Protein AF-A0AAV4VW15-F1 (afdb_monomer_lite)

Structure (mmCIF, N/CA/C/O backbone):
data_AF-A0AAV4VW15-F1
#
_entry.id   AF-A0AAV4VW15-F1
#
loop_
_atom_site.group_PDB
_atom_site.id
_atom_site.type_symbol
_atom_site.label_atom_id
_atom_site.label_alt_i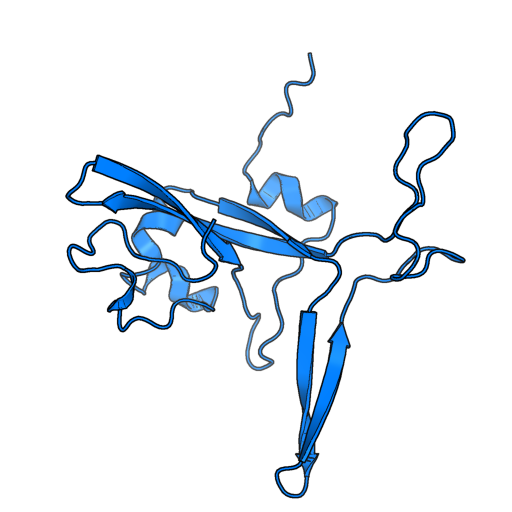d
_atom_site.label_comp_id
_atom_site.label_asym_id
_atom_site.label_entity_id
_atom_site.label_seq_id
_atom_site.pdbx_PDB_ins_code
_atom_site.Cartn_x
_atom_site.Cartn_y
_atom_site.Cartn_z
_atom_site.occupancy
_atom_site.B_iso_or_equiv
_atom_site.auth_seq_id
_atom_site.auth_comp_id
_atom_site.auth_asym_id
_atom_site.auth_atom_id
_atom_site.pdbx_PDB_model_num
ATOM 1 N N . MET A 1 1 ? 8.237 1.187 9.158 1.00 63.97 1 MET A N 1
ATOM 2 C CA . MET A 1 1 ? 6.831 1.531 8.852 1.00 63.97 1 MET A CA 1
ATOM 3 C C . MET A 1 1 ? 5.959 0.319 9.134 1.00 63.97 1 MET A C 1
ATOM 5 O O . MET A 1 1 ? 6.434 -0.794 8.955 1.00 63.97 1 MET A O 1
ATOM 9 N N . ARG A 1 2 ? 4.735 0.522 9.629 1.00 74.38 2 ARG A N 1
ATOM 10 C CA . ARG A 1 2 ? 3.727 -0.538 9.845 1.00 74.38 2 ARG A CA 1
ATOM 11 C C . ARG A 1 2 ? 2.751 -0.538 8.664 1.00 74.38 2 ARG A C 1
ATOM 13 O O . ARG A 1 2 ? 2.522 0.541 8.139 1.00 74.38 2 ARG A O 1
ATOM 20 N N . TRP A 1 3 ? 2.223 -1.707 8.284 1.00 75.62 3 TRP A N 1
ATOM 21 C CA . TRP A 1 3 ? 1.278 -1.886 7.165 1.00 75.62 3 TRP A CA 1
ATOM 22 C C . TRP A 1 3 ? -0.164 -1.449 7.478 1.00 75.62 3 TRP A C 1
ATOM 24 O O . TRP A 1 3 ? -0.881 -0.991 6.595 1.00 75.62 3 TRP A O 1
ATOM 34 N N . ASP A 1 4 ? -0.605 -1.595 8.732 1.00 78.31 4 ASP A N 1
ATOM 35 C CA . ASP A 1 4 ? -1.945 -1.170 9.147 1.00 78.31 4 ASP A CA 1
ATOM 36 C C . ASP A 1 4 ? -1.955 0.293 9.579 1.00 78.31 4 ASP A C 1
ATOM 38 O O . ASP A 1 4 ? -1.173 0.670 10.457 1.00 78.31 4 ASP A O 1
ATOM 42 N N . LEU A 1 5 ? -2.894 1.084 9.051 1.00 76.31 5 LEU A N 1
ATOM 43 C CA . LEU A 1 5 ? -3.083 2.481 9.439 1.00 76.31 5 LEU A CA 1
ATOM 44 C C . LEU A 1 5 ? -3.614 2.592 10.874 1.00 76.31 5 LEU A C 1
ATOM 46 O O . LEU A 1 5 ? -4.750 2.208 11.155 1.00 76.31 5 LEU A O 1
ATOM 50 N N . VAL A 1 6 ? -2.846 3.201 11.772 1.00 80.38 6 VAL A N 1
ATOM 51 C CA . VAL A 1 6 ? -3.359 3.604 13.084 1.00 80.38 6 VAL A CA 1
ATOM 52 C C . VAL A 1 6 ? -3.728 5.079 13.009 1.00 80.38 6 VAL A C 1
ATOM 54 O O . VAL A 1 6 ? -2.845 5.899 12.757 1.00 80.38 6 VAL A O 1
ATOM 57 N N . PRO A 1 7 ? -5.006 5.437 13.209 1.00 77.06 7 PRO A N 1
ATOM 58 C CA . PRO A 1 7 ? -5.410 6.830 13.158 1.00 77.06 7 PRO A CA 1
ATOM 59 C C . PRO A 1 7 ? -4.680 7.657 14.215 1.00 77.06 7 PRO A C 1
ATOM 61 O O . PRO A 1 7 ? -4.567 7.238 15.367 1.00 77.06 7 PRO A O 1
ATOM 64 N N . SER A 1 8 ? -4.252 8.864 13.855 1.00 78.06 8 SER A N 1
ATOM 65 C CA . SER A 1 8 ? -3.606 9.819 14.774 1.00 78.06 8 SER A CA 1
ATOM 66 C C . SER A 1 8 ? -4.386 10.106 16.073 1.00 78.06 8 SER A C 1
ATOM 68 O O . SER A 1 8 ? -3.784 10.442 17.095 1.00 78.06 8 SER A O 1
ATOM 70 N N . TRP A 1 9 ? -5.712 9.938 16.077 1.00 80.06 9 TRP A N 1
ATOM 71 C CA . TRP A 1 9 ? -6.557 10.100 17.268 1.00 80.06 9 TRP A CA 1
ATOM 72 C C . TRP A 1 9 ? -6.557 8.894 18.219 1.00 80.06 9 TRP A C 1
ATOM 74 O O . TRP A 1 9 ? -7.020 9.024 19.350 1.00 80.06 9 TRP A O 1
ATOM 84 N N . PHE A 1 10 ? -6.048 7.730 17.808 1.00 83.19 10 PHE A N 1
ATOM 85 C CA . PHE A 1 10 ? -6.001 6.541 18.658 1.00 83.19 10 PHE A CA 1
ATOM 86 C C . PHE A 1 10 ? -5.066 6.767 19.856 1.00 83.19 10 PHE A C 1
ATOM 88 O O . PHE A 1 10 ? -3.930 7.209 19.690 1.00 83.19 10 PHE A O 1
ATOM 95 N N . LYS A 1 11 ? -5.531 6.469 21.074 1.00 77.81 11 LYS A N 1
ATOM 96 C CA . LYS A 1 11 ? -4.774 6.687 22.326 1.00 77.81 11 LYS A CA 1
ATOM 97 C C . LYS A 1 11 ? -4.377 5.400 23.055 1.00 77.81 11 LYS A C 1
ATOM 99 O O . LYS A 1 11 ? -3.746 5.480 24.103 1.00 77.81 11 LYS A O 1
ATOM 104 N N . GLY A 1 12 ? -4.751 4.238 22.519 1.00 79.06 12 GLY A N 1
ATOM 105 C CA . GLY A 1 12 ? -4.476 2.942 23.135 1.00 79.06 12 GLY A CA 1
ATOM 106 C C . GLY A 1 12 ? -3.091 2.388 22.808 1.00 79.06 12 GLY A C 1
ATOM 107 O O . GLY A 1 12 ? -2.259 3.036 22.164 1.00 79.06 12 GLY A O 1
ATOM 108 N N . ASN A 1 13 ? -2.867 1.144 23.225 1.00 79.94 13 ASN A N 1
ATOM 109 C CA . ASN A 1 13 ? -1.679 0.398 22.853 1.00 79.94 13 ASN A CA 1
ATOM 110 C C . ASN A 1 13 ? -1.764 -0.077 21.385 1.00 79.94 13 ASN A C 1
ATOM 112 O O . ASN A 1 13 ? -2.790 -0.587 20.939 1.00 79.94 13 ASN A O 1
ATOM 116 N N . LEU A 1 14 ? -0.677 0.065 20.618 1.00 74.75 14 LEU A N 1
ATOM 117 C CA . LEU A 1 14 ? -0.609 -0.340 19.210 1.00 74.75 14 LEU A CA 1
ATOM 118 C C . LEU A 1 14 ? -0.841 -1.838 18.992 1.00 74.75 14 LEU A C 1
ATOM 120 O O . LEU A 1 14 ? -1.346 -2.201 17.925 1.00 74.75 14 LEU A O 1
ATOM 124 N N . GLN A 1 15 ? -0.446 -2.685 19.950 1.00 76.00 15 GLN A N 1
ATOM 125 C CA . GLN A 1 15 ? -0.666 -4.135 19.864 1.00 76.00 15 GLN A CA 1
ATOM 126 C C . GLN A 1 15 ? -2.143 -4.515 20.038 1.00 76.00 15 GLN A C 1
ATOM 128 O O . GLN A 1 15 ? -2.567 -5.554 19.547 1.00 76.00 15 GLN A O 1
ATOM 133 N N . GLU A 1 16 ? -2.927 -3.652 20.679 1.00 76.25 16 GLU A N 1
ATOM 134 C CA . GLU A 1 16 ? -4.335 -3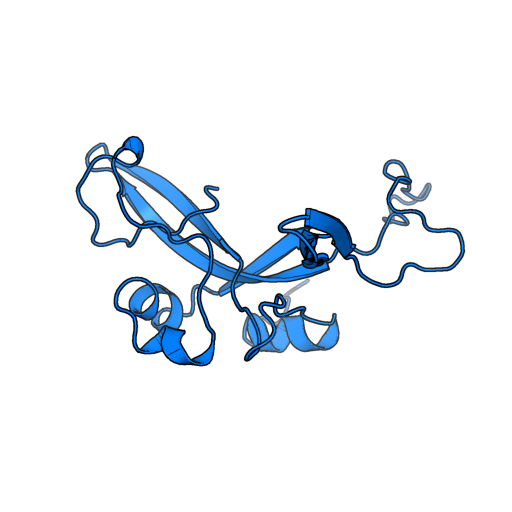.888 21.012 1.00 76.25 16 GLU A CA 1
ATOM 135 C C . GLU A 1 16 ? -5.291 -3.157 20.065 1.00 76.25 16 GLU A C 1
ATOM 137 O O . GLU A 1 16 ? -6.503 -3.203 20.254 1.00 76.25 16 GLU A O 1
ATOM 142 N N . CYS A 1 17 ? -4.773 -2.461 19.047 1.00 74.94 17 CYS A N 1
ATOM 143 C CA . CYS A 1 17 ? -5.613 -1.744 18.096 1.00 74.94 17 CYS A CA 1
ATOM 144 C C . CYS A 1 17 ? -6.540 -2.740 17.364 1.00 74.94 17 CYS A C 1
ATOM 146 O O . CYS A 1 17 ? -6.046 -3.559 16.585 1.00 74.94 17 CYS A O 1
ATOM 148 N N . PRO A 1 18 ? -7.873 -2.670 17.556 1.00 75.69 18 PRO A N 1
ATOM 149 C CA . PRO A 1 18 ? -8.805 -3.644 16.982 1.00 75.69 18 PRO A CA 1
ATOM 150 C C . PRO A 1 18 ? -9.100 -3.372 15.499 1.00 75.69 18 PRO A C 1
ATOM 152 O O . PRO A 1 18 ? -9.809 -4.134 14.839 1.00 75.69 18 PRO A O 1
ATOM 155 N N . LEU A 1 19 ? -8.601 -2.253 14.968 1.00 75.50 19 LEU A N 1
ATOM 156 C CA . LEU A 1 19 ? -8.908 -1.785 13.627 1.00 75.50 19 LEU A CA 1
ATOM 157 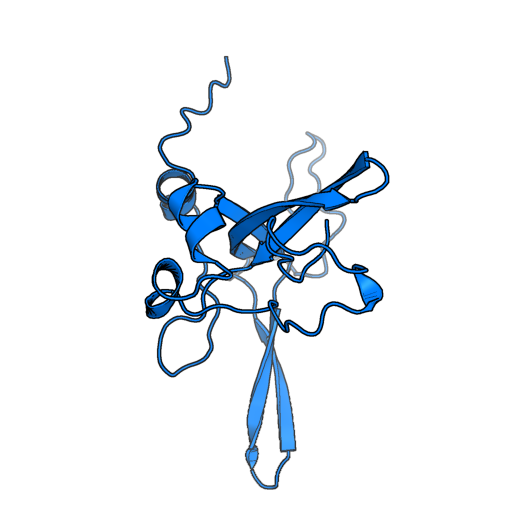C C . LEU A 1 19 ? -8.090 -2.566 12.592 1.00 75.50 19 LEU A C 1
ATOM 159 O O . LEU A 1 19 ? -6.867 -2.475 12.545 1.00 75.50 19 LEU A O 1
ATOM 163 N N . LYS A 1 20 ? -8.784 -3.296 11.712 1.00 75.00 20 LYS A N 1
ATOM 164 C CA . LYS A 1 20 ? -8.185 -3.913 10.521 1.00 75.00 20 LYS A CA 1
ATOM 165 C C . LYS A 1 20 ? -8.140 -2.897 9.393 1.00 75.00 20 LYS A C 1
ATOM 167 O O . LYS A 1 20 ? -9.071 -2.771 8.601 1.00 75.00 20 LYS A O 1
ATOM 172 N N . THR A 1 21 ? -7.051 -2.155 9.348 1.00 77.44 21 THR A N 1
ATOM 173 C CA . THR A 1 21 ? -6.830 -1.046 8.422 1.00 77.44 21 THR A CA 1
ATOM 174 C C . THR A 1 21 ? -5.679 -1.386 7.500 1.00 77.44 21 THR A C 1
ATOM 176 O O . THR A 1 21 ? -4.738 -0.612 7.383 1.00 77.44 21 THR A O 1
ATOM 179 N N . ASN A 1 22 ? -5.777 -2.551 6.850 1.00 75.06 22 ASN A N 1
ATOM 180 C CA . ASN A 1 22 ? -4.830 -3.039 5.840 1.00 75.06 22 ASN A CA 1
ATOM 181 C C . ASN A 1 22 ? -5.274 -2.760 4.389 1.00 75.06 22 ASN A C 1
ATOM 183 O O . ASN A 1 22 ? -4.445 -2.820 3.492 1.00 75.06 22 ASN A O 1
ATOM 187 N N . ASN A 1 23 ? -6.559 -2.419 4.179 1.00 76.50 23 ASN A N 1
ATOM 188 C CA . ASN A 1 23 ? -7.151 -2.055 2.892 1.00 76.50 23 ASN A CA 1
ATOM 189 C C . ASN A 1 23 ? -8.268 -1.009 3.034 1.00 76.50 23 ASN A C 1
ATOM 191 O O . ASN A 1 23 ? -9.027 -1.012 4.008 1.00 76.50 23 ASN A O 1
ATOM 195 N N . CYS A 1 24 ? -8.392 -0.112 2.052 1.00 77.69 24 CYS A N 1
ATOM 196 C CA . CYS A 1 24 ? -9.480 0.863 1.952 1.00 77.69 24 CYS A CA 1
ATOM 197 C C . CYS A 1 24 ? -9.933 0.995 0.495 1.00 77.69 24 CYS A C 1
ATOM 199 O O . CYS A 1 24 ? -9.134 0.886 -0.435 1.00 77.69 24 CYS A O 1
ATOM 201 N N . ARG A 1 25 ? -11.236 1.223 0.317 1.00 78.25 25 ARG A N 1
ATOM 202 C CA . ARG A 1 25 ? -11.865 1.488 -0.977 1.00 78.25 25 ARG A CA 1
ATOM 203 C C . ARG A 1 25 ? -11.731 2.963 -1.323 1.00 78.25 25 ARG A C 1
ATOM 205 O O . ARG A 1 25 ? -12.017 3.797 -0.459 1.00 78.25 25 ARG A O 1
ATOM 212 N N . HIS A 1 26 ? -11.345 3.247 -2.565 1.00 79.06 26 HIS A N 1
ATOM 213 C CA . HIS A 1 26 ? -11.191 4.606 -3.093 1.00 79.06 26 HIS A CA 1
ATOM 214 C C . HIS A 1 26 ? -12.422 5.457 -2.830 1.00 79.06 26 HIS A C 1
ATOM 216 O O . HIS A 1 26 ? -12.339 6.573 -2.336 1.00 79.06 26 HIS A O 1
ATOM 222 N N . GLU A 1 27 ? -13.571 4.870 -3.131 1.00 80.75 27 GLU A N 1
ATOM 223 C CA . GLU A 1 27 ? -14.868 5.515 -3.186 1.00 80.75 27 GLU A CA 1
ATOM 224 C C . GLU A 1 27 ? -15.279 6.015 -1.796 1.00 80.75 27 GLU A C 1
ATOM 226 O O . GLU A 1 27 ? -15.817 7.103 -1.658 1.00 80.75 27 GLU A O 1
ATOM 231 N N . SER A 1 28 ? -14.930 5.258 -0.749 1.00 83.25 28 SER A N 1
ATOM 232 C CA . SER A 1 28 ? -15.296 5.553 0.647 1.00 83.25 28 SER A CA 1
ATOM 233 C C . SER A 1 28 ? -14.194 6.253 1.457 1.00 83.25 28 SER A C 1
ATOM 235 O O . SER A 1 28 ? -14.310 6.393 2.678 1.00 83.25 28 SER A O 1
ATOM 237 N N . ILE A 1 29 ? -13.079 6.636 0.827 1.00 83.69 29 ILE A N 1
ATOM 238 C CA . ILE A 1 29 ? -11.880 7.102 1.542 1.00 83.69 29 ILE A CA 1
ATOM 239 C C . ILE A 1 29 ? -12.127 8.389 2.341 1.00 83.69 29 ILE A C 1
ATOM 241 O O . ILE A 1 29 ? -11.623 8.532 3.455 1.00 83.69 29 ILE A O 1
ATOM 245 N N . LEU A 1 30 ? -12.939 9.298 1.795 1.00 87.25 30 LEU A N 1
ATOM 246 C CA . LEU A 1 30 ? -13.290 10.579 2.415 1.00 87.25 30 LEU A CA 1
ATOM 247 C C . LEU A 1 30 ? -14.461 10.465 3.400 1.00 87.25 30 LEU A C 1
ATOM 249 O O . LEU A 1 30 ? -14.689 11.374 4.198 1.00 87.25 30 LEU A O 1
ATOM 253 N N . GLU A 1 31 ? -15.184 9.348 3.369 1.00 87.81 31 GLU A N 1
ATOM 254 C CA . GLU A 1 31 ? -16.334 9.083 4.235 1.00 87.81 31 GLU A CA 1
ATOM 255 C C . GLU A 1 31 ? -15.897 8.437 5.554 1.00 87.81 31 GLU A C 1
ATOM 257 O O . GLU A 1 31 ? -16.441 8.735 6.617 1.00 87.81 31 GLU A O 1
ATOM 262 N N . LYS A 1 32 ? -14.881 7.567 5.510 1.00 86.44 32 LYS A N 1
ATOM 263 C CA . LYS A 1 32 ? -14.421 6.802 6.674 1.00 86.44 32 LYS A CA 1
ATOM 264 C C . LYS A 1 32 ? -13.524 7.640 7.597 1.00 86.44 32 LYS A C 1
ATOM 266 O O . LYS A 1 32 ? -12.418 8.001 7.183 1.00 86.44 32 LYS A O 1
ATOM 271 N N . PRO A 1 33 ? -13.891 7.850 8.880 1.00 85.81 33 PRO A N 1
ATOM 272 C CA . PRO A 1 33 ? -13.114 8.673 9.820 1.00 85.81 33 PRO A CA 1
ATOM 273 C C . PRO A 1 33 ? -11.659 8.226 10.002 1.00 85.81 33 PRO A C 1
ATOM 275 O O . PRO A 1 33 ? -10.774 9.047 10.226 1.00 85.81 33 PRO A O 1
ATOM 278 N N . THR A 1 34 ? -11.404 6.922 9.875 1.00 83.69 34 THR A N 1
ATOM 279 C CA . THR A 1 34 ? -10.070 6.317 9.942 1.00 83.69 34 THR A CA 1
ATOM 280 C C . THR A 1 34 ? -9.118 6.860 8.872 1.00 83.69 34 THR A C 1
ATOM 282 O O . THR A 1 34 ? -7.943 7.054 9.157 1.00 83.69 34 THR A O 1
ATOM 285 N N . PHE A 1 35 ? -9.613 7.104 7.653 1.00 85.25 35 PHE A N 1
ATOM 286 C CA . PHE A 1 35 ? -8.790 7.455 6.487 1.00 85.25 35 PHE A CA 1
ATOM 287 C C . PHE A 1 35 ? -8.924 8.925 6.091 1.00 85.25 35 PHE A C 1
ATOM 289 O O . PHE A 1 35 ? -7.962 9.510 5.593 1.00 85.25 35 PHE A O 1
ATOM 296 N N . LYS A 1 36 ? -10.087 9.535 6.356 1.00 87.56 36 LYS A N 1
ATOM 297 C CA . LYS A 1 36 ? -10.419 10.910 5.973 1.00 87.56 36 LYS A CA 1
ATOM 298 C C . LYS A 1 36 ? -9.344 11.912 6.391 1.00 87.56 36 LYS A C 1
ATOM 300 O O . LYS A 1 36 ? -8.922 12.712 5.570 1.00 87.56 36 LYS A O 1
ATOM 305 N N . GLY A 1 37 ? -8.860 11.840 7.634 1.00 86.62 37 GLY A N 1
ATOM 306 C CA . GLY A 1 37 ? -7.839 12.767 8.136 1.00 86.62 37 GLY A CA 1
ATOM 307 C C . GLY A 1 37 ? -6.535 12.718 7.332 1.00 86.62 37 GLY A C 1
ATOM 308 O O . GLY A 1 37 ? -6.030 13.755 6.911 1.00 86.62 37 GLY A O 1
ATOM 309 N N . ALA A 1 38 ? -6.023 11.515 7.057 1.00 85.44 38 ALA A N 1
ATOM 310 C CA . ALA A 1 38 ? -4.813 11.329 6.258 1.00 85.44 38 ALA A CA 1
ATOM 311 C C . ALA A 1 38 ? -5.020 11.722 4.785 1.00 85.44 38 ALA A C 1
ATOM 313 O O . ALA A 1 38 ? -4.164 12.391 4.204 1.00 85.44 38 ALA A O 1
ATOM 314 N N . ALA A 1 39 ? -6.170 11.358 4.207 1.00 86.06 39 ALA A N 1
ATOM 315 C CA . ALA A 1 39 ? -6.532 11.693 2.832 1.00 86.06 39 ALA A CA 1
ATOM 316 C C . ALA A 1 39 ? -6.642 13.211 2.624 1.00 86.06 39 ALA A C 1
ATOM 318 O O . ALA A 1 39 ? -6.009 13.761 1.724 1.00 86.06 39 ALA A O 1
ATOM 319 N N . SER A 1 40 ? -7.394 13.900 3.487 1.00 87.81 40 SER A N 1
ATOM 320 C CA . SER A 1 40 ? -7.590 15.353 3.426 1.00 87.81 40 SER A CA 1
ATOM 321 C C . SER A 1 40 ? -6.313 16.138 3.728 1.00 87.81 40 SER A C 1
ATOM 323 O O . SER A 1 40 ? -6.131 17.222 3.187 1.00 87.81 40 SER A O 1
ATOM 325 N N . ALA A 1 41 ? -5.406 15.589 4.539 1.00 87.81 41 ALA A N 1
ATOM 326 C CA . ALA A 1 41 ? -4.086 16.171 4.784 1.00 87.81 41 ALA A CA 1
ATOM 327 C C . ALA A 1 41 ? -3.080 15.914 3.643 1.00 87.81 41 ALA A C 1
ATOM 329 O O . ALA A 1 41 ? -1.912 16.276 3.769 1.00 87.81 41 ALA A O 1
ATOM 330 N N . GLY A 1 42 ? -3.493 15.250 2.555 1.00 86.56 42 GLY A N 1
ATOM 331 C CA . GLY A 1 42 ? -2.634 14.974 1.404 1.00 86.56 42 GLY A CA 1
ATOM 332 C C . GLY A 1 42 ? -1.498 13.993 1.693 1.00 86.56 42 GLY A C 1
ATOM 333 O O . GLY A 1 42 ? -0.525 13.962 0.939 1.00 86.56 42 GLY A O 1
ATOM 334 N N . ARG A 1 43 ? -1.602 13.183 2.758 1.00 86.81 43 ARG A N 1
ATOM 335 C CA . ARG A 1 43 ? -0.561 12.239 3.198 1.00 86.81 43 ARG A CA 1
ATOM 336 C C . ARG A 1 43 ? -0.531 11.000 2.317 1.00 86.81 43 ARG A C 1
ATOM 338 O O . ARG A 1 43 ? -0.881 9.901 2.736 1.00 86.81 43 ARG A O 1
ATOM 345 N N . ARG A 1 44 ? -0.154 11.211 1.065 1.00 85.62 44 ARG A N 1
ATOM 346 C CA . ARG A 1 44 ? -0.092 10.216 0.001 1.00 85.62 44 ARG A CA 1
ATOM 347 C C . ARG A 1 44 ? 1.321 9.664 -0.099 1.00 85.62 44 ARG A C 1
ATOM 349 O O . ARG A 1 44 ? 2.295 10.390 0.078 1.00 85.62 44 ARG A O 1
ATOM 356 N N . CYS A 1 45 ? 1.430 8.378 -0.380 1.00 85.00 45 CYS A N 1
ATOM 357 C CA . CYS A 1 45 ? 2.693 7.718 -0.667 1.00 85.00 45 CYS A CA 1
ATOM 358 C C . CYS A 1 45 ? 2.537 6.760 -1.848 1.00 85.00 45 CYS A C 1
ATOM 360 O O . CYS A 1 45 ? 1.429 6.511 -2.334 1.00 85.00 45 CYS A O 1
ATOM 362 N N . ILE A 1 46 ? 3.670 6.237 -2.305 1.00 85.81 46 ILE A N 1
ATOM 363 C CA . ILE A 1 46 ? 3.744 5.136 -3.258 1.00 85.81 46 ILE A CA 1
ATOM 364 C C . ILE A 1 46 ? 4.359 3.956 -2.511 1.00 85.81 46 ILE A C 1
ATOM 366 O O . ILE A 1 46 ? 5.446 4.077 -1.947 1.00 85.81 46 ILE A O 1
ATOM 370 N N . VAL A 1 47 ? 3.656 2.830 -2.490 1.00 84.69 47 VAL A N 1
ATOM 371 C CA . VAL A 1 47 ? 4.152 1.578 -1.920 1.00 84.69 47 VAL A CA 1
ATOM 372 C C . VAL A 1 47 ? 4.822 0.784 -3.033 1.00 84.69 47 VAL A C 1
ATOM 374 O O . VAL A 1 47 ? 4.209 0.510 -4.065 1.00 84.69 47 VAL A O 1
ATOM 377 N N . LEU A 1 48 ? 6.090 0.443 -2.817 1.00 86.50 48 LEU A N 1
ATOM 378 C CA . LEU A 1 48 ? 6.875 -0.388 -3.723 1.00 86.50 48 LEU A CA 1
ATOM 379 C C . LEU A 1 48 ? 6.728 -1.855 -3.326 1.00 86.50 48 LEU A C 1
ATOM 381 O O . LEU A 1 48 ? 6.818 -2.186 -2.143 1.00 86.50 48 LEU A O 1
ATOM 385 N N . ALA A 1 49 ? 6.524 -2.724 -4.309 1.00 86.94 49 ALA A N 1
ATOM 386 C CA . ALA A 1 49 ? 6.541 -4.167 -4.115 1.00 86.94 49 ALA A CA 1
ATOM 387 C C . ALA A 1 49 ? 7.039 -4.874 -5.377 1.00 86.94 49 ALA A C 1
ATOM 389 O O . ALA A 1 49 ? 6.833 -4.385 -6.483 1.00 86.94 49 ALA A O 1
ATOM 390 N N . ASP A 1 50 ? 7.619 -6.061 -5.223 1.00 89.38 50 ASP A N 1
ATOM 391 C CA . ASP A 1 50 ? 7.891 -6.960 -6.352 1.00 89.38 50 ASP A CA 1
ATOM 392 C C . ASP A 1 50 ? 6.574 -7.328 -7.070 1.00 89.38 50 ASP A C 1
ATOM 394 O O . ASP A 1 50 ? 6.485 -7.384 -8.293 1.00 89.38 50 ASP A O 1
ATOM 398 N N . GLY A 1 51 ? 5.521 -7.534 -6.282 1.00 88.44 51 GLY A N 1
ATOM 399 C CA . GLY A 1 51 ? 4.171 -7.876 -6.706 1.00 88.44 51 GLY A CA 1
ATOM 400 C C . GLY A 1 51 ? 3.292 -8.144 -5.484 1.00 88.44 51 GLY A C 1
ATOM 401 O O . GLY A 1 51 ? 3.722 -7.937 -4.347 1.00 88.44 51 GLY A O 1
ATOM 402 N N . PHE A 1 52 ? 2.074 -8.631 -5.695 1.00 86.81 52 PHE A N 1
ATOM 403 C CA . PHE A 1 52 ? 1.180 -9.069 -4.619 1.00 86.81 52 PHE A CA 1
ATOM 404 C C . PHE A 1 52 ? 0.571 -10.436 -4.925 1.00 86.81 52 PHE A C 1
ATOM 406 O O . PHE A 1 52 ? 0.542 -10.883 -6.071 1.00 86.81 52 PHE A O 1
ATOM 413 N N . TYR A 1 53 ? 0.078 -11.103 -3.884 1.00 88.25 53 TYR A N 1
ATOM 414 C CA . TYR A 1 53 ? -0.631 -12.370 -4.019 1.00 88.25 53 TYR A CA 1
ATOM 415 C C . TYR A 1 53 ? -2.140 -12.150 -3.984 1.00 88.25 53 TYR A C 1
ATOM 417 O O . TYR A 1 53 ? -2.632 -11.413 -3.129 1.00 88.25 53 TYR A O 1
ATOM 425 N N . GLU A 1 54 ? -2.867 -12.823 -4.872 1.00 87.31 54 GLU A N 1
ATOM 426 C CA . GLU A 1 54 ? -4.329 -12.881 -4.850 1.00 87.31 54 GLU A CA 1
ATOM 427 C C . GLU A 1 54 ? -4.814 -14.328 -4.960 1.00 87.31 54 GLU A C 1
ATOM 429 O O . GLU A 1 54 ? -4.201 -15.162 -5.632 1.00 87.31 54 GLU A O 1
ATOM 434 N N . TRP A 1 55 ? -5.917 -14.641 -4.284 1.00 88.31 55 TRP A N 1
ATOM 435 C CA . TRP A 1 55 ? -6.457 -15.994 -4.206 1.00 88.31 55 TRP A CA 1
ATOM 436 C C . TRP A 1 55 ? -7.758 -16.094 -4.992 1.00 88.31 55 TRP A C 1
ATOM 438 O O . TRP A 1 55 ? -8.807 -15.622 -4.553 1.00 88.31 55 TRP A O 1
ATOM 448 N N . LYS A 1 56 ? -7.711 -16.789 -6.130 1.00 86.94 56 LYS A N 1
ATOM 449 C CA . LYS A 1 56 ? -8.899 -17.069 -6.941 1.00 86.94 56 LYS A CA 1
ATOM 450 C C . LYS A 1 56 ? -9.636 -18.286 -6.392 1.00 86.94 56 LYS A C 1
ATOM 452 O O . LYS A 1 56 ? -9.035 -19.341 -6.183 1.00 86.94 56 LYS A O 1
ATOM 457 N N . GLU A 1 57 ? -10.943 -18.163 -6.195 1.00 90.12 57 GLU A N 1
ATOM 458 C CA . GLU A 1 57 ? -11.794 -19.308 -5.870 1.00 90.12 57 GLU A CA 1
ATOM 459 C C . GLU A 1 57 ? -11.987 -20.182 -7.114 1.00 90.12 57 GLU A C 1
ATOM 461 O O . GLU A 1 57 ? -12.361 -19.695 -8.180 1.00 90.12 57 GLU A O 1
ATOM 466 N N . ILE A 1 58 ? -11.705 -21.478 -6.978 1.00 91.19 58 ILE A N 1
ATOM 467 C CA . ILE A 1 58 ? -11.742 -22.456 -8.081 1.00 91.19 58 ILE A CA 1
ATOM 468 C C . ILE A 1 58 ? -12.762 -23.583 -7.827 1.00 91.19 58 ILE A C 1
ATOM 470 O O . ILE A 1 58 ? -12.675 -24.654 -8.419 1.00 91.19 58 ILE A O 1
ATOM 474 N N . GLY A 1 59 ? -13.736 -23.344 -6.940 1.00 89.06 59 GLY A N 1
ATOM 475 C CA . GLY A 1 59 ? -14.767 -24.310 -6.536 1.00 89.06 59 GLY A CA 1
ATOM 476 C C . GLY A 1 59 ? -14.413 -25.113 -5.276 1.00 89.06 59 GLY A C 1
ATOM 477 O O . GLY A 1 59 ? -13.268 -25.133 -4.831 1.00 89.06 59 GLY A O 1
ATOM 478 N N . ASN A 1 60 ? -15.412 -25.756 -4.655 1.00 86.12 60 ASN A N 1
ATOM 479 C CA . ASN A 1 60 ? -15.269 -26.615 -3.461 1.00 86.12 60 ASN A CA 1
ATOM 480 C C . ASN A 1 60 ? -14.427 -26.014 -2.318 1.00 86.12 60 ASN A C 1
ATOM 482 O O . ASN A 1 60 ? -13.623 -26.711 -1.701 1.00 86.12 60 ASN A O 1
ATOM 486 N N . LYS A 1 61 ? -14.588 -24.709 -2.043 1.00 85.06 61 LYS A N 1
ATOM 487 C CA . LYS A 1 61 ? -13.807 -23.953 -1.038 1.00 85.06 61 LYS A CA 1
ATOM 488 C C . LYS A 1 61 ? -12.284 -23.968 -1.271 1.00 85.06 61 LYS A C 1
ATOM 490 O O . LYS A 1 61 ? -11.529 -23.560 -0.390 1.00 85.06 61 LYS A O 1
ATOM 495 N N . LYS A 1 62 ? -11.817 -24.402 -2.445 1.00 90.44 62 LYS A N 1
ATOM 496 C CA . LYS A 1 62 ? -10.407 -24.358 -2.832 1.00 90.44 62 LYS A CA 1
ATOM 497 C C . LYS A 1 62 ? -10.061 -22.979 -3.379 1.00 90.44 62 LYS A C 1
ATOM 499 O O . LYS A 1 62 ? -10.845 -22.355 -4.099 1.00 90.44 62 LYS A O 1
ATOM 504 N N . LYS A 1 63 ? -8.857 -22.528 -3.043 1.00 92.44 63 LYS A N 1
ATOM 505 C CA . LYS A 1 63 ? -8.296 -21.255 -3.487 1.00 92.44 63 LYS A CA 1
ATOM 506 C C . LYS A 1 63 ? -6.956 -21.502 -4.159 1.00 92.44 63 LYS A C 1
ATOM 508 O O . LYS A 1 63 ? -6.106 -22.171 -3.579 1.00 92.44 63 LYS A O 1
ATOM 513 N N . GLN A 1 64 ? -6.778 -20.948 -5.351 1.00 92.25 64 GLN A N 1
ATOM 514 C CA . GLN A 1 64 ? -5.508 -20.959 -6.068 1.00 92.25 64 GLN A CA 1
ATOM 515 C C . GLN A 1 64 ? -4.796 -19.619 -5.839 1.00 92.25 64 GLN A C 1
ATOM 517 O O . GLN A 1 64 ? -5.372 -18.584 -6.191 1.00 92.25 64 GLN A O 1
ATOM 522 N N . PRO A 1 65 ? -3.579 -19.607 -5.267 1.00 94.44 65 PRO A N 1
ATOM 523 C CA . PRO A 1 65 ? -2.773 -18.398 -5.197 1.00 94.44 65 PRO A CA 1
ATOM 524 C C . PRO A 1 65 ? -2.215 -18.038 -6.577 1.00 94.44 65 PRO A C 1
ATOM 526 O O . PRO A 1 65 ? -1.751 -18.907 -7.321 1.00 94.44 65 PRO A O 1
ATOM 529 N N . TYR A 1 66 ? -2.218 -16.745 -6.876 1.00 90.69 66 TYR A N 1
ATOM 530 C CA . TYR A 1 66 ? -1.557 -16.136 -8.022 1.00 90.69 66 TYR A CA 1
ATOM 531 C C . TYR A 1 66 ? -0.635 -15.029 -7.530 1.00 90.69 66 TYR A C 1
ATOM 533 O O . TYR A 1 66 ? -1.031 -14.237 -6.678 1.00 90.69 66 TYR A O 1
ATOM 541 N N . PHE A 1 67 ? 0.576 -14.969 -8.078 1.00 91.94 67 PHE A N 1
ATOM 542 C CA . PHE A 1 67 ? 1.478 -13.838 -7.891 1.00 91.94 67 PHE A CA 1
ATOM 543 C C . PHE A 1 67 ? 1.312 -12.871 -9.065 1.00 91.94 67 PHE A C 1
ATOM 545 O O . PHE A 1 67 ? 1.478 -13.262 -10.220 1.00 91.94 67 PHE A O 1
ATOM 552 N N . ILE A 1 68 ? 0.947 -11.627 -8.765 1.00 88.62 68 ILE A N 1
ATOM 553 C CA . ILE A 1 68 ? 0.629 -10.583 -9.739 1.00 88.62 68 ILE A CA 1
ATOM 554 C C . ILE A 1 68 ? 1.700 -9.496 -9.644 1.00 88.62 68 ILE A C 1
ATOM 556 O O . ILE A 1 68 ? 1.940 -8.937 -8.574 1.00 88.62 68 ILE A O 1
ATOM 560 N N . TYR A 1 69 ? 2.331 -9.190 -10.773 1.00 90.31 69 TYR A N 1
ATOM 561 C CA . TYR A 1 69 ? 3.424 -8.227 -10.903 1.00 90.31 69 TYR A CA 1
ATOM 562 C C . TYR A 1 69 ? 3.320 -7.509 -12.256 1.00 90.31 69 TYR A C 1
ATOM 564 O O . TYR A 1 69 ? 2.554 -7.926 -13.130 1.00 90.31 69 TYR A O 1
ATOM 572 N N . PHE A 1 70 ? 4.048 -6.402 -12.439 1.00 89.38 70 PHE A N 1
ATOM 573 C CA . PHE A 1 70 ? 4.057 -5.726 -13.739 1.00 89.38 70 PHE A CA 1
ATOM 574 C C . PHE A 1 70 ? 4.716 -6.597 -14.815 1.00 89.38 70 PHE A C 1
ATOM 576 O O . PHE A 1 70 ? 5.646 -7.339 -14.499 1.00 89.38 70 PHE A O 1
ATOM 583 N N . PRO A 1 71 ? 4.305 -6.475 -16.089 1.00 89.69 71 PRO A N 1
ATOM 584 C CA . PRO A 1 71 ? 5.067 -7.041 -17.192 1.00 89.69 71 PRO A CA 1
ATOM 585 C C . PRO A 1 71 ? 6.523 -6.579 -17.122 1.00 89.69 71 PRO A C 1
ATOM 587 O O . PRO A 1 71 ? 6.799 -5.389 -16.940 1.00 89.69 71 PRO A O 1
ATOM 590 N N . GLN A 1 72 ? 7.428 -7.545 -17.227 1.00 89.12 72 GLN A N 1
ATOM 591 C CA . GLN A 1 72 ? 8.867 -7.328 -17.192 1.00 89.12 72 GLN A CA 1
ATOM 592 C C . GLN A 1 72 ? 9.409 -7.247 -18.616 1.00 89.12 72 GLN A C 1
ATOM 594 O O . GLN A 1 72 ? 8.794 -7.764 -19.553 1.00 89.12 72 GLN A O 1
ATOM 599 N N . GLU A 1 73 ? 10.551 -6.586 -18.775 1.00 86.44 73 GLU A N 1
ATOM 600 C CA . GLU A 1 73 ? 11.274 -6.594 -20.042 1.00 86.44 73 GLU A CA 1
ATOM 601 C C . GLU A 1 73 ? 11.746 -8.010 -20.386 1.00 86.44 73 GLU A C 1
ATOM 603 O O . GLU A 1 73 ? 11.837 -8.896 -19.529 1.00 86.44 73 GLU A O 1
ATOM 608 N N . LYS A 1 74 ? 12.012 -8.244 -21.673 1.00 81.62 74 LYS A N 1
ATOM 609 C CA . LYS A 1 74 ? 12.502 -9.539 -22.141 1.00 81.62 74 LYS A CA 1
ATOM 610 C C . LYS A 1 74 ? 13.813 -9.848 -21.403 1.00 81.62 74 LYS A C 1
ATOM 612 O O . LYS A 1 74 ? 14.679 -8.990 -21.344 1.00 81.62 74 LYS A O 1
ATOM 617 N N . GLU A 1 75 ? 13.922 -11.052 -20.840 1.00 83.56 75 GLU A N 1
ATOM 618 C CA . GLU A 1 75 ? 15.086 -11.528 -20.058 1.00 83.56 75 GLU A CA 1
ATOM 619 C C . GLU A 1 75 ? 15.231 -10.942 -18.640 1.00 83.56 75 GLU A C 1
ATOM 621 O O . GLU A 1 75 ? 16.121 -11.357 -17.898 1.00 83.56 75 GLU A O 1
ATOM 626 N N . VAL A 1 76 ? 14.310 -10.078 -18.197 1.00 84.12 76 VAL A N 1
ATOM 627 C CA . VAL A 1 76 ? 14.231 -9.646 -16.795 1.00 84.12 76 VAL A CA 1
ATOM 628 C C . VAL A 1 76 ? 13.271 -10.557 -16.033 1.00 84.12 76 VAL A C 1
ATOM 630 O O . VAL A 1 76 ? 12.070 -10.609 -16.306 1.00 84.12 76 VAL A O 1
ATOM 633 N N . PHE A 1 77 ? 13.794 -11.274 -15.040 1.00 85.56 77 PHE A N 1
ATOM 634 C CA . PHE A 1 77 ? 13.008 -12.162 -14.189 1.00 85.56 77 PHE A CA 1
ATOM 635 C C . PHE A 1 77 ? 12.832 -11.561 -12.796 1.00 85.56 77 PHE A C 1
ATOM 637 O O . PHE A 1 77 ? 13.718 -10.899 -12.266 1.00 85.56 77 PHE A O 1
ATOM 644 N N . MET A 1 78 ? 11.713 -11.874 -12.140 1.00 84.38 78 MET A N 1
ATOM 645 C CA . MET A 1 78 ? 11.457 -11.431 -10.759 1.00 84.38 78 MET A CA 1
ATOM 646 C C . MET A 1 78 ? 12.507 -11.929 -9.750 1.00 84.38 78 MET A C 1
ATOM 648 O O . MET A 1 78 ? 12.632 -11.376 -8.662 1.00 84.38 78 MET A O 1
ATOM 652 N N . GLN A 1 79 ? 13.253 -12.979 -10.101 1.00 82.31 79 GLN A N 1
ATOM 653 C CA . GLN A 1 79 ? 14.320 -13.552 -9.278 1.00 82.31 79 GLN A CA 1
ATOM 654 C C . GLN A 1 79 ? 15.671 -12.848 -9.483 1.00 82.31 79 GLN A C 1
ATOM 656 O O . GLN A 1 79 ? 16.580 -13.051 -8.682 1.00 82.31 79 GLN A O 1
ATOM 661 N N . SER A 1 80 ? 15.803 -12.009 -10.515 1.00 80.31 80 SER A N 1
ATOM 662 C CA . SER A 1 80 ? 17.029 -11.286 -10.863 1.00 80.31 80 SER A CA 1
ATOM 663 C C . SER A 1 80 ? 17.246 -10.098 -9.916 1.00 80.31 80 SER A C 1
ATOM 665 O O . SER A 1 80 ? 17.030 -8.942 -10.274 1.00 80.31 80 SER A O 1
ATOM 667 N N . ARG A 1 81 ? 17.591 -10.393 -8.656 1.00 67.94 81 ARG A N 1
ATOM 668 C CA . ARG A 1 81 ? 17.749 -9.396 -7.581 1.00 67.94 81 ARG A CA 1
ATOM 669 C C . ARG A 1 81 ? 19.117 -8.708 -7.568 1.00 67.94 81 ARG A C 1
ATOM 671 O O . ARG A 1 81 ? 19.215 -7.597 -7.059 1.00 67.94 81 ARG A O 1
ATOM 678 N N . ASP A 1 82 ? 20.113 -9.315 -8.207 1.00 69.25 82 ASP A N 1
ATOM 679 C CA . ASP A 1 82 ? 21.487 -8.809 -8.301 1.00 69.25 82 ASP A CA 1
ATOM 680 C C . ASP A 1 82 ? 21.773 -8.299 -9.719 1.00 69.25 82 ASP A C 1
ATOM 682 O O . ASP A 1 82 ? 22.635 -8.801 -10.436 1.00 69.25 82 ASP A O 1
ATOM 686 N N . SER A 1 83 ? 20.969 -7.343 -10.180 1.00 73.94 83 SER A N 1
ATOM 687 C CA . SER A 1 83 ? 20.994 -6.863 -11.567 1.00 73.94 83 SER A CA 1
ATOM 688 C C . SER A 1 83 ? 21.299 -5.376 -11.625 1.00 73.94 83 SER A C 1
ATOM 690 O O . SER A 1 83 ? 20.493 -4.588 -12.104 1.00 73.94 83 SER A O 1
ATOM 692 N N . PHE A 1 84 ? 22.459 -4.985 -11.108 1.00 77.75 84 PHE A N 1
ATOM 693 C CA . PHE A 1 84 ? 23.001 -3.645 -11.322 1.00 77.75 84 PHE A CA 1
ATOM 694 C C . PHE A 1 84 ? 23.973 -3.671 -12.504 1.00 77.75 84 PHE A C 1
ATOM 696 O O . PHE A 1 84 ? 24.703 -4.646 -12.683 1.00 77.75 84 PHE A O 1
ATOM 703 N N . SER A 1 85 ? 23.971 -2.627 -13.333 1.00 77.06 85 SER A N 1
ATOM 704 C CA . SER A 1 85 ? 25.023 -2.440 -14.333 1.00 77.06 85 SER A CA 1
ATOM 705 C C . SER A 1 85 ? 26.357 -2.119 -13.656 1.00 77.06 85 SER A C 1
ATOM 707 O O . SER A 1 85 ? 26.396 -1.722 -12.491 1.00 77.06 85 SER A O 1
ATOM 709 N N . GLU A 1 86 ? 27.456 -2.235 -14.402 1.00 78.75 86 GLU A N 1
ATOM 710 C CA . GLU A 1 86 ? 28.781 -1.780 -13.952 1.00 78.75 86 GLU A CA 1
ATOM 711 C C . GLU A 1 86 ? 28.802 -0.277 -13.601 1.00 78.75 86 GLU A C 1
ATOM 713 O O . GLU A 1 86 ? 29.604 0.163 -12.784 1.00 78.75 86 GLU A O 1
ATOM 718 N N . GLU A 1 87 ? 27.867 0.497 -14.158 1.00 83.00 87 GLU A N 1
ATOM 719 C CA . GLU A 1 87 ? 27.665 1.932 -13.914 1.00 83.00 87 GLU A CA 1
ATOM 720 C C . GLU A 1 87 ? 26.710 2.208 -12.732 1.00 83.00 87 GLU A C 1
ATOM 722 O O . GLU A 1 87 ? 26.422 3.360 -12.412 1.00 83.00 87 GLU A O 1
ATOM 727 N N . GLY A 1 88 ? 26.209 1.161 -12.066 1.00 80.25 88 GLY A N 1
ATOM 728 C CA . GLY A 1 88 ? 25.307 1.264 -10.916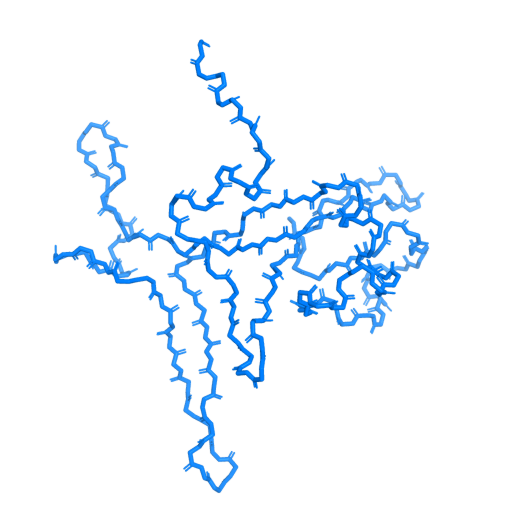 1.00 80.25 88 GLY A CA 1
ATOM 729 C C . GLY A 1 88 ? 23.829 1.459 -11.268 1.00 80.25 88 GLY A C 1
ATOM 730 O O . GLY A 1 88 ? 23.018 1.718 -10.377 1.00 80.25 88 GLY A O 1
ATOM 731 N N . GLU A 1 89 ? 23.443 1.316 -12.536 1.00 82.19 89 GLU A N 1
ATOM 732 C CA . GLU A 1 89 ? 22.042 1.403 -12.950 1.00 82.19 89 GLU A CA 1
ATOM 733 C C . GLU A 1 89 ? 21.278 0.132 -12.575 1.00 82.19 89 GLU A C 1
ATOM 735 O O . GLU A 1 89 ? 21.733 -0.986 -12.821 1.00 82.19 89 GLU A O 1
ATOM 740 N N . TRP A 1 90 ? 20.077 0.285 -12.015 1.00 81.44 90 TRP A N 1
ATOM 741 C CA . TRP A 1 90 ? 19.195 -0.849 -11.747 1.00 81.44 90 TRP A CA 1
ATOM 742 C C . TRP A 1 90 ? 18.624 -1.419 -13.053 1.00 81.44 90 TRP A C 1
ATOM 744 O O . TRP A 1 90 ? 17.857 -0.753 -13.745 1.00 81.44 90 TRP A O 1
ATOM 754 N N . LYS A 1 91 ? 18.951 -2.680 -13.340 1.00 83.12 91 LYS A N 1
ATOM 755 C CA . LYS A 1 91 ? 18.435 -3.498 -14.454 1.00 83.12 91 LYS A CA 1
ATOM 756 C C . LYS A 1 91 ? 17.562 -4.664 -13.978 1.00 83.12 91 LYS A C 1
ATOM 758 O O . LYS A 1 91 ? 17.227 -5.556 -14.753 1.00 83.12 91 LYS A O 1
ATOM 763 N N . GLY A 1 92 ? 17.239 -4.699 -12.688 1.00 85.00 92 GLY A N 1
ATOM 764 C CA . GLY A 1 92 ? 16.386 -5.731 -12.117 1.00 85.00 92 GLY A CA 1
ATOM 765 C C . GLY A 1 92 ? 14.899 -5.489 -12.391 1.00 85.00 92 GLY A C 1
ATOM 766 O O . GLY A 1 92 ? 14.524 -4.578 -13.136 1.00 85.00 92 GLY A O 1
ATOM 767 N N . PRO A 1 93 ? 14.016 -6.298 -11.785 1.00 88.06 93 PRO A N 1
ATOM 768 C CA . PRO A 1 93 ? 12.595 -6.256 -12.078 1.00 88.06 93 PRO A CA 1
ATOM 769 C C . PRO A 1 93 ? 11.971 -4.879 -11.842 1.00 88.06 93 PRO A C 1
ATOM 771 O O . PRO A 1 93 ? 12.244 -4.174 -10.864 1.00 88.06 93 PRO A O 1
ATOM 774 N N . ARG A 1 94 ? 11.063 -4.518 -12.746 1.00 89.00 94 ARG A N 1
ATOM 775 C CA . ARG A 1 94 ? 10.163 -3.383 -12.621 1.00 89.00 94 ARG A CA 1
ATOM 776 C C . ARG A 1 94 ? 9.222 -3.622 -11.449 1.00 89.00 94 ARG A C 1
ATOM 778 O O . ARG A 1 94 ? 8.292 -4.427 -11.538 1.00 89.00 94 ARG A O 1
ATOM 785 N N . LEU A 1 95 ? 9.443 -2.856 -10.386 1.00 88.06 95 LEU A N 1
ATOM 786 C CA . LEU A 1 95 ? 8.619 -2.895 -9.187 1.00 88.06 95 LEU A CA 1
ATOM 787 C C . LEU A 1 95 ? 7.206 -2.378 -9.453 1.00 88.06 95 LEU A C 1
ATOM 789 O O . LEU A 1 95 ? 6.982 -1.394 -10.170 1.00 88.06 95 LEU A O 1
ATOM 793 N N . LEU A 1 96 ? 6.253 -3.029 -8.802 1.00 87.12 96 LEU A N 1
ATOM 794 C CA . LEU A 1 96 ? 4.892 -2.566 -8.664 1.00 87.12 96 LEU A CA 1
ATOM 795 C C . LEU A 1 96 ? 4.869 -1.284 -7.830 1.00 87.12 96 LEU A C 1
ATOM 797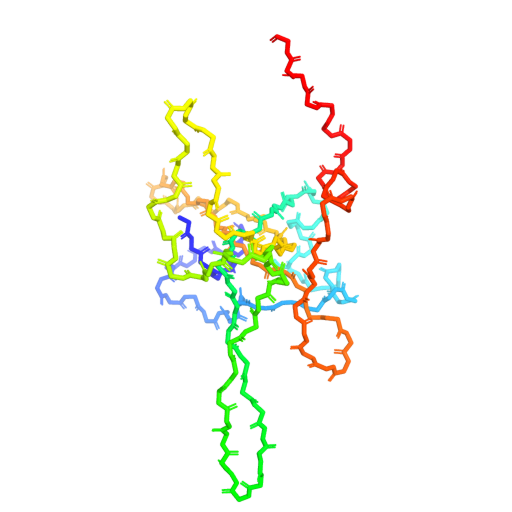 O O . LEU A 1 96 ? 5.420 -1.226 -6.730 1.00 87.12 96 LEU A O 1
ATOM 801 N N . THR A 1 97 ? 4.190 -0.264 -8.345 1.00 86.69 97 THR A N 1
ATOM 802 C CA . THR A 1 97 ? 3.949 0.990 -7.632 1.00 86.69 97 THR A CA 1
ATOM 803 C C . THR A 1 97 ? 2.474 1.100 -7.300 1.00 86.69 97 THR A C 1
ATOM 805 O O . THR A 1 97 ? 1.652 1.383 -8.172 1.00 86.69 97 THR A O 1
ATOM 808 N N . MET A 1 98 ? 2.142 0.859 -6.038 1.00 84.62 98 MET A N 1
ATOM 809 C CA . MET A 1 98 ? 0.779 0.946 -5.523 1.00 84.62 98 MET A CA 1
ATOM 810 C C . MET A 1 98 ? 0.555 2.307 -4.876 1.00 84.62 98 MET A C 1
ATOM 812 O O . MET A 1 98 ? 1.453 2.861 -4.237 1.00 84.62 98 MET A O 1
ATOM 816 N N . ALA A 1 99 ? -0.648 2.850 -5.026 1.00 83.31 99 ALA A N 1
ATOM 817 C CA . ALA A 1 99 ? -1.045 4.029 -4.270 1.00 83.31 99 ALA A CA 1
ATOM 818 C C . ALA A 1 99 ? -1.009 3.731 -2.772 1.00 83.31 99 ALA A C 1
ATOM 820 O O . ALA A 1 99 ? -1.237 2.601 -2.354 1.00 83.31 99 ALA A O 1
ATOM 821 N N . GLY A 1 100 ? -0.770 4.741 -1.950 1.00 84.56 100 GLY A N 1
ATOM 822 C CA . GLY A 1 100 ? -0.839 4.599 -0.509 1.00 84.56 100 GLY A CA 1
ATOM 823 C C . GLY A 1 100 ? -1.208 5.890 0.201 1.00 84.56 100 GLY A C 1
ATOM 824 O O . GLY A 1 100 ? -1.056 6.984 -0.348 1.00 84.56 100 GLY A O 1
ATOM 825 N N . LEU A 1 101 ? -1.692 5.755 1.431 1.00 83.56 101 LEU A N 1
ATOM 826 C CA . LEU A 1 101 ? -1.730 6.843 2.403 1.00 83.56 101 LEU A CA 1
ATOM 827 C C . LEU A 1 101 ? -0.754 6.551 3.534 1.00 83.56 101 LEU A C 1
ATOM 829 O O . LEU A 1 101 ? -0.347 5.416 3.758 1.00 83.56 101 LEU A O 1
ATOM 833 N N . PHE A 1 102 ? -0.418 7.573 4.299 1.00 84.62 102 PHE A N 1
ATOM 834 C CA . PHE A 1 102 ? 0.284 7.392 5.554 1.00 84.62 102 PHE A CA 1
ATOM 835 C C . PHE A 1 102 ? -0.288 8.299 6.635 1.00 84.62 102 PHE A C 1
ATOM 837 O O . PHE A 1 102 ? -0.882 9.342 6.365 1.00 84.62 102 PHE A O 1
ATOM 844 N N . ASP A 1 103 ? -0.110 7.896 7.884 1.00 83.38 103 ASP A N 1
ATOM 845 C CA . ASP A 1 103 ? -0.357 8.752 9.039 1.00 83.38 103 ASP A CA 1
ATOM 846 C C . ASP A 1 103 ? 0.844 8.647 9.984 1.00 83.38 103 ASP A C 1
ATOM 848 O O . ASP A 1 103 ? 1.600 7.668 9.982 1.00 83.38 103 ASP A O 1
ATOM 852 N N . VAL A 1 104 ? 1.053 9.703 10.755 1.00 82.06 104 VAL A N 1
ATOM 853 C CA . VAL A 1 104 ? 2.075 9.762 11.786 1.00 82.06 104 VAL A CA 1
ATOM 854 C C . VAL A 1 104 ? 1.355 9.649 13.112 1.00 82.06 104 VAL A C 1
ATOM 856 O O . VAL A 1 104 ? 0.638 10.557 13.535 1.00 82.06 104 VAL A O 1
ATOM 859 N N . TRP A 1 105 ? 1.562 8.518 13.772 1.00 80.88 105 TRP A N 1
ATOM 860 C CA . TRP A 1 105 ? 1.056 8.305 15.113 1.00 80.88 105 TRP A CA 1
ATOM 861 C C . TRP A 1 105 ? 2.184 8.531 16.115 1.00 80.88 105 TRP A C 1
ATOM 863 O O . TRP A 1 105 ? 3.292 8.011 15.962 1.00 80.88 105 TRP A O 1
ATOM 873 N N . ILE A 1 106 ? 1.904 9.329 17.140 1.00 79.06 106 ILE A N 1
ATOM 874 C CA . ILE A 1 106 ? 2.848 9.620 18.215 1.00 79.06 106 ILE A CA 1
ATOM 875 C C . ILE A 1 106 ? 2.348 8.907 19.460 1.00 79.06 106 ILE A C 1
ATOM 877 O O . ILE A 1 106 ? 1.221 9.139 19.906 1.00 79.06 106 ILE A O 1
ATOM 881 N N . SER A 1 107 ? 3.191 8.043 20.019 1.00 74.38 107 SER A N 1
ATOM 882 C CA . SER A 1 107 ? 2.839 7.319 21.230 1.00 74.38 107 SER A CA 1
ATOM 883 C C . SER A 1 107 ? 2.716 8.267 22.425 1.00 74.38 107 SER A C 1
ATOM 885 O O . SER A 1 107 ? 3.408 9.289 22.479 1.00 74.38 107 SER A O 1
ATOM 887 N N . PRO A 1 108 ? 1.919 7.910 23.447 1.00 72.94 108 PRO A N 1
ATOM 888 C CA . PRO A 1 108 ? 1.911 8.638 24.718 1.00 72.94 108 PRO A CA 1
ATOM 889 C C . PRO A 1 108 ? 3.309 8.766 25.355 1.00 72.94 108 PRO A C 1
ATOM 891 O O . PRO A 1 108 ? 3.582 9.716 26.078 1.00 72.94 108 PRO A O 1
ATOM 894 N N . GLN A 1 109 ? 4.224 7.846 25.028 1.00 76.00 109 GLN A N 1
ATOM 895 C CA . GLN A 1 109 ? 5.625 7.825 25.468 1.00 76.00 109 GLN A CA 1
ATOM 896 C C . GLN A 1 109 ? 6.562 8.662 24.565 1.00 76.00 109 GLN A C 1
ATOM 898 O O . GLN A 1 109 ? 7.779 8.511 24.641 1.00 76.00 109 GLN A O 1
ATOM 903 N N . LYS A 1 110 ? 6.018 9.523 23.690 1.00 65.31 110 LYS A N 1
ATOM 904 C CA . LYS A 1 110 ? 6.747 10.417 22.765 1.00 65.31 110 LYS A CA 1
ATOM 905 C C . LYS A 1 110 ? 7.648 9.722 21.729 1.00 65.31 110 LYS A C 1
ATOM 907 O O . LYS A 1 110 ? 8.581 10.338 21.220 1.00 65.31 110 LYS A O 1
ATOM 912 N N . LYS A 1 111 ? 7.358 8.473 21.345 1.00 68.06 111 LYS A N 1
ATOM 913 C CA . LYS A 1 111 ? 7.973 7.848 20.157 1.00 68.06 111 LYS A CA 1
ATOM 914 C C . LYS A 1 111 ? 7.107 8.126 18.928 1.00 68.06 111 LYS A C 1
ATOM 916 O O . LYS A 1 111 ? 5.898 7.896 18.971 1.00 68.06 111 LYS A O 1
ATOM 921 N N . SER A 1 112 ? 7.707 8.617 17.844 1.00 59.72 112 SER A N 1
ATOM 922 C CA . SER A 1 112 ? 7.026 8.804 16.561 1.00 59.72 112 SER A CA 1
ATOM 923 C C . SER A 1 112 ? 7.075 7.516 15.740 1.00 59.72 112 SER A C 1
ATOM 925 O O . SER A 1 112 ? 8.121 6.883 15.600 1.00 59.72 112 SER A O 1
ATOM 927 N N . LEU A 1 113 ? 5.930 7.114 15.193 1.00 63.84 113 LEU A N 1
ATOM 928 C CA . LEU A 1 113 ? 5.824 5.987 14.277 1.00 63.84 113 LEU A CA 1
ATOM 929 C C . LEU A 1 113 ? 5.188 6.468 12.973 1.00 63.84 113 LEU A C 1
ATOM 931 O O . LEU A 1 113 ? 4.050 6.939 12.961 1.00 63.84 113 LEU A O 1
ATOM 935 N N . ILE A 1 114 ? 5.929 6.331 11.872 1.00 61.25 114 ILE A N 1
ATOM 936 C CA . ILE A 1 114 ? 5.399 6.555 10.524 1.00 61.25 114 ILE A CA 1
ATOM 937 C C . ILE A 1 114 ? 4.734 5.261 10.061 1.00 61.25 114 ILE A C 1
ATOM 939 O O . ILE A 1 114 ? 5.371 4.198 10.003 1.00 61.25 114 ILE A O 1
ATOM 943 N N . ILE A 1 115 ? 3.447 5.350 9.750 1.00 64.06 115 ILE A N 1
ATOM 944 C CA . ILE A 1 115 ? 2.608 4.206 9.419 1.00 64.06 115 ILE A CA 1
ATOM 945 C C . ILE A 1 115 ? 2.150 4.358 7.978 1.00 64.06 115 ILE A C 1
ATOM 947 O O . ILE A 1 115 ? 1.506 5.346 7.634 1.00 64.06 115 ILE A O 1
ATOM 951 N N . LEU A 1 116 ? 2.520 3.385 7.148 1.00 59.72 116 LEU A N 1
ATOM 952 C CA . LEU A 1 116 ? 2.190 3.365 5.733 1.00 59.72 116 LEU A CA 1
ATOM 953 C C . LEU A 1 116 ? 1.001 2.466 5.495 1.00 59.72 116 LEU A C 1
ATOM 955 O O . LEU A 1 116 ? 0.833 1.440 6.140 1.00 59.72 116 LEU A O 1
ATOM 959 N N . PHE A 1 117 ? 0.239 2.822 4.487 1.00 64.56 117 PHE A N 1
ATOM 960 C CA . PHE A 1 117 ? -0.909 2.071 4.075 1.00 64.56 117 PHE A CA 1
ATOM 961 C C . PHE A 1 117 ? -0.924 2.001 2.557 1.00 64.56 117 PHE A C 1
ATOM 963 O O . PHE A 1 117 ? -0.980 3.049 1.916 1.00 64.56 117 PHE A O 1
ATOM 970 N N . PRO A 1 118 ? -0.889 0.812 1.953 1.00 56.81 118 PRO A N 1
ATOM 971 C CA . PRO A 1 118 ? -1.198 0.680 0.545 1.00 56.81 118 PRO A CA 1
ATOM 972 C C . PRO A 1 118 ? -2.701 0.849 0.388 1.00 56.81 118 PRO A C 1
ATOM 974 O O . PRO A 1 118 ? -3.511 0.286 1.125 1.00 56.81 118 PRO A O 1
ATOM 977 N N . LEU A 1 119 ? -3.079 1.678 -0.564 1.00 65.94 119 LEU A N 1
ATOM 978 C CA . LEU A 1 119 ? -4.447 2.027 -0.827 1.00 65.94 119 LEU A CA 1
ATOM 979 C C . LEU A 1 119 ? -4.864 1.524 -2.197 1.00 65.94 119 LEU A C 1
ATOM 981 O O . LEU A 1 119 ? -4.115 1.600 -3.167 1.00 65.94 119 LEU A O 1
ATOM 985 N N . LEU A 1 120 ? -6.150 1.162 -2.198 1.00 62.28 120 LEU A N 1
ATOM 986 C CA . LEU A 1 120 ? -7.124 1.146 -3.284 1.00 62.28 120 LEU A CA 1
ATOM 987 C C . LEU A 1 120 ? -7.328 -0.235 -3.887 1.00 62.28 120 LEU A C 1
ATOM 989 O O . LEU A 1 120 ? -6.512 -0.707 -4.653 1.00 62.28 120 LEU A O 1
ATOM 993 N N . LEU A 1 121 ? -8.473 -0.840 -3.581 1.00 55.28 121 LEU A N 1
ATOM 994 C CA . LEU A 1 121 ? -9.095 -1.816 -4.465 1.00 55.28 121 LEU A CA 1
ATOM 995 C C . LEU A 1 121 ? -9.984 -1.036 -5.446 1.00 55.28 121 LEU A C 1
ATOM 997 O O . LEU A 1 121 ? -10.830 -0.273 -4.977 1.00 55.28 121 LEU A O 1
ATOM 1001 N N . TRP A 1 122 ? -9.817 -1.193 -6.761 1.00 44.28 122 TRP A N 1
ATOM 1002 C CA . TRP A 1 122 ? -10.750 -0.636 -7.750 1.00 44.28 122 TRP A CA 1
ATOM 1003 C C . TRP A 1 122 ? -11.953 -1.576 -7.921 1.00 44.28 122 TRP A C 1
ATOM 1005 O O . TRP A 1 122 ? -11.794 -2.735 -8.313 1.00 44.28 122 TRP A O 1
ATOM 1015 N N . SER A 1 123 ? -13.158 -1.063 -7.657 1.00 46.97 123 SER A N 1
ATOM 1016 C CA . SER A 1 123 ? -14.457 -1.703 -7.922 1.00 46.97 123 SER A CA 1
ATOM 1017 C C . SER A 1 123 ? -14.690 -3.104 -7.303 1.00 46.97 123 SER A C 1
ATOM 1019 O O . SER A 1 123 ? -14.013 -3.548 -6.371 1.00 46.97 123 SER A O 1
ATOM 1021 N N . HIS A 1 124 ? -15.727 -3.793 -7.799 1.00 50.88 124 HIS A N 1
ATOM 1022 C CA . HIS A 1 124 ? -16.217 -5.117 -7.398 1.00 50.88 124 HIS A CA 1
ATOM 1023 C C . HIS A 1 124 ? -15.152 -6.234 -7.369 1.00 50.88 124 HIS A C 1
ATOM 1025 O O . HIS A 1 124 ? -15.410 -7.286 -6.785 1.00 50.88 124 HIS A O 1
ATOM 1031 N N . GLN A 1 125 ? -13.974 -6.031 -7.967 1.00 52.25 125 GLN A N 1
ATOM 1032 C CA . GLN A 1 125 ? -12.982 -7.084 -8.229 1.00 52.25 125 GLN A CA 1
ATOM 1033 C C . GLN A 1 125 ? -11.877 -7.228 -7.166 1.00 52.25 125 GLN A C 1
ATOM 1035 O O . GLN A 1 125 ? -11.063 -8.133 -7.291 1.00 52.25 125 GLN A O 1
ATOM 1040 N N . LYS A 1 126 ? -11.840 -6.402 -6.107 1.00 59.66 126 LYS A N 1
ATOM 1041 C CA . LYS A 1 126 ? -10.760 -6.443 -5.091 1.00 59.66 126 LYS A CA 1
ATOM 1042 C C . LYS A 1 126 ? -9.343 -6.430 -5.716 1.00 59.66 126 LYS A C 1
ATOM 1044 O O . LYS A 1 126 ? -8.485 -7.195 -5.301 1.00 59.66 126 LYS A O 1
ATOM 1049 N N . LEU A 1 127 ? -9.079 -5.562 -6.693 1.00 62.75 127 LEU A N 1
ATOM 1050 C CA . LEU A 1 127 ? -7.749 -5.442 -7.313 1.00 62.75 127 LEU A CA 1
ATOM 1051 C C . LEU A 1 127 ? -7.069 -4.132 -6.931 1.00 62.75 127 LEU A C 1
ATOM 1053 O O . LEU A 1 127 ? -7.711 -3.087 -6.994 1.00 62.75 127 LEU A O 1
ATOM 1057 N N . TRP A 1 128 ? -5.786 -4.191 -6.565 1.00 60.06 128 TRP A N 1
ATOM 1058 C CA . TRP A 1 128 ? -4.997 -3.030 -6.137 1.00 60.06 128 TRP A CA 1
ATOM 1059 C C . TRP A 1 128 ? -4.913 -1.943 -7.221 1.00 60.06 128 TRP A C 1
ATOM 1061 O O . TRP A 1 128 ? -4.756 -2.262 -8.400 1.00 60.06 128 TRP A O 1
ATOM 1071 N N . LEU A 1 129 ? -4.965 -0.660 -6.842 1.00 63.50 129 LEU A N 1
ATOM 1072 C CA . LEU A 1 129 ? -4.728 0.446 -7.763 1.00 63.50 129 LEU A CA 1
ATOM 1073 C C . LEU A 1 129 ? -3.236 0.552 -8.018 1.00 63.50 129 LEU A C 1
ATOM 1075 O O . LEU A 1 129 ? -2.441 0.950 -7.160 1.00 63.50 129 LEU A O 1
ATOM 1079 N N . LEU A 1 130 ? -2.885 0.199 -9.240 1.00 67.88 130 LEU A N 1
ATOM 1080 C CA . LEU A 1 130 ? -1.528 0.249 -9.731 1.00 67.88 130 LEU A CA 1
ATOM 1081 C C . LEU A 1 130 ? -1.339 1.579 -10.443 1.00 67.88 130 LEU A C 1
ATOM 1083 O O . LEU A 1 130 ? -2.071 1.897 -11.380 1.00 67.88 130 LEU A O 1
ATOM 1087 N N . PHE A 1 131 ? -0.345 2.350 -10.021 1.00 64.81 131 PHE A N 1
ATOM 1088 C CA . PHE A 1 131 ? 0.088 3.490 -10.811 1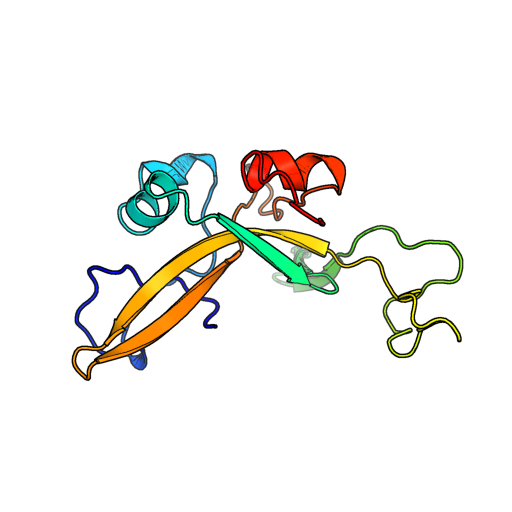.00 64.81 131 PHE A CA 1
ATOM 1089 C C . PHE A 1 131 ? 1.059 3.023 -11.878 1.00 64.81 131 PHE A C 1
ATOM 1091 O O . PHE A 1 131 ? 2.062 2.374 -11.584 1.00 64.81 131 PHE A O 1
ATOM 1098 N N . THR A 1 132 ? 0.788 3.398 -13.123 1.00 61.81 132 THR A N 1
ATOM 1099 C CA . THR A 1 132 ? 1.830 3.446 -14.144 1.00 61.81 132 THR A CA 1
ATOM 1100 C C . THR A 1 132 ? 2.784 4.599 -13.826 1.00 61.81 132 THR A C 1
ATOM 1102 O O . THR A 1 132 ? 2.471 5.488 -13.029 1.00 61.81 132 THR A O 1
ATOM 1105 N N . VAL A 1 133 ? 3.967 4.588 -14.445 1.00 63.19 133 VAL A N 1
ATOM 1106 C CA . VAL A 1 133 ? 5.011 5.610 -14.248 1.00 63.19 133 VAL A CA 1
ATOM 1107 C C . VAL A 1 133 ? 4.460 7.032 -14.400 1.00 63.19 133 VAL A C 1
ATOM 1109 O O . VAL A 1 133 ? 4.795 7.911 -13.608 1.00 63.19 133 VAL A O 1
ATOM 1112 N N . GLU A 1 134 ? 3.566 7.211 -15.366 1.00 66.25 134 GLU A N 1
ATOM 1113 C CA . GLU A 1 134 ? 2.954 8.479 -15.762 1.00 66.25 134 GLU A CA 1
ATOM 1114 C C . GLU A 1 134 ? 1.963 9.021 -14.729 1.00 66.25 134 GLU A C 1
ATOM 1116 O O . GLU A 1 134 ? 1.829 10.232 -14.578 1.00 66.25 134 GLU A O 1
ATOM 1121 N N . CYS A 1 135 ? 1.291 8.151 -13.970 1.00 66.81 135 CYS A N 1
ATOM 1122 C CA . CYS A 1 135 ? 0.303 8.568 -12.974 1.00 66.81 135 CYS A CA 1
ATOM 1123 C C . CYS A 1 135 ? 0.933 8.961 -11.624 1.00 66.81 135 CYS A C 1
ATOM 1125 O O . CYS A 1 135 ? 0.277 9.604 -10.801 1.00 66.81 135 CYS A O 1
ATOM 1127 N N . ARG A 1 136 ? 2.204 8.602 -11.382 1.00 74.06 136 ARG A N 1
ATOM 1128 C CA . ARG A 1 136 ? 2.900 8.859 -10.104 1.00 74.06 136 ARG A CA 1
ATOM 1129 C C . ARG A 1 136 ? 3.004 10.351 -9.753 1.00 74.06 136 ARG A C 1
ATOM 1131 O O . ARG A 1 136 ? 2.677 10.689 -8.613 1.00 74.06 136 ARG A O 1
ATOM 1138 N N . PRO A 1 137 ? 3.392 11.255 -10.677 1.00 71.75 137 PRO A N 1
ATOM 1139 C CA . PRO A 1 137 ? 3.476 12.684 -10.378 1.00 71.75 137 PRO A CA 1
ATOM 1140 C C . PRO A 1 137 ? 2.111 13.298 -10.054 1.00 71.75 137 PRO A C 1
ATOM 1142 O O . PRO A 1 137 ? 2.009 14.165 -9.197 1.00 71.75 137 PRO A O 1
ATOM 1145 N N . PHE A 1 138 ? 1.032 12.818 -10.675 1.00 75.25 138 PHE A N 1
ATOM 1146 C CA . PHE A 1 138 ? -0.318 13.290 -10.355 1.00 75.25 138 PHE A CA 1
ATOM 1147 C C . PHE A 1 138 ? -0.748 12.861 -8.948 1.00 75.25 138 PHE A C 1
ATOM 1149 O O . PHE A 1 138 ? -1.318 13.657 -8.196 1.00 75.25 138 PHE A O 1
ATOM 1156 N N . TRP A 1 139 ? -0.420 11.627 -8.552 1.00 71.69 139 TRP A N 1
ATOM 1157 C CA . TRP A 1 139 ? -0.731 11.120 -7.216 1.00 71.69 139 TRP A CA 1
ATOM 1158 C C . TRP A 1 139 ? 0.052 11.815 -6.106 1.00 71.69 139 TRP A C 1
ATOM 1160 O O . TRP A 1 139 ? -0.507 12.091 -5.050 1.00 71.69 139 TRP A O 1
ATOM 1170 N N . MET A 1 140 ? 1.320 12.145 -6.329 1.00 74.56 140 MET A N 1
ATOM 1171 C CA . MET A 1 140 ? 2.109 12.886 -5.341 1.00 74.56 140 MET A CA 1
ATOM 1172 C C . MET A 1 140 ? 1.708 14.375 -5.271 1.00 74.56 140 MET A C 1
ATOM 1174 O O . MET A 1 140 ? 2.105 15.081 -4.347 1.00 74.56 140 MET A O 1
ATOM 1178 N N . GLY A 1 141 ? 0.857 14.853 -6.195 1.00 56.50 141 GLY A N 1
ATOM 1179 C CA . GLY A 1 141 ? 0.770 16.275 -6.541 1.00 56.50 141 GLY A CA 1
ATOM 1180 C C . GLY A 1 141 ? 2.023 16.679 -7.319 1.00 56.50 141 GLY A C 1
ATOM 1181 O O . GLY A 1 141 ? 3.005 15.949 -7.274 1.00 56.50 141 GLY A O 1
ATOM 1182 N N . GLN A 1 142 ? 2.018 17.809 -8.036 1.00 39.62 142 GLN A N 1
ATOM 1183 C CA . GLN A 1 142 ? 3.215 18.333 -8.712 1.00 39.62 142 GLN A CA 1
ATOM 1184 C C . GLN A 1 142 ? 4.355 18.617 -7.709 1.00 39.62 142 GLN A C 1
ATOM 1186 O O . GLN A 1 142 ? 4.683 19.762 -7.412 1.00 39.62 142 GLN A O 1
ATOM 1191 N N . MET A 1 143 ? 5.007 17.580 -7.193 1.00 34.50 143 MET A N 1
ATOM 1192 C CA . MET A 1 143 ? 6.389 17.640 -6.785 1.00 34.50 143 MET A CA 1
ATOM 1193 C C . MET A 1 143 ? 7.131 17.860 -8.092 1.00 34.50 143 MET A C 1
ATOM 1195 O O . MET A 1 143 ? 7.415 16.920 -8.833 1.00 34.50 143 MET A O 1
ATOM 1199 N N . LYS A 1 144 ? 7.418 19.131 -8.396 1.00 29.59 144 LYS A N 1
ATOM 1200 C CA . LYS A 1 144 ? 8.651 19.436 -9.110 1.00 29.59 144 LYS A CA 1
ATOM 1201 C C . LYS A 1 144 ? 9.723 18.677 -8.340 1.00 29.59 144 LYS A C 1
ATOM 1203 O O . LYS A 1 144 ? 10.027 19.030 -7.203 1.00 29.59 144 LYS A O 1
ATOM 1208 N N . PHE A 1 145 ? 10.214 17.588 -8.920 1.00 31.22 145 PHE A N 1
ATOM 1209 C CA . PHE A 1 145 ? 11.509 17.064 -8.548 1.00 31.22 145 PHE A CA 1
ATOM 1210 C C . PHE A 1 145 ? 12.470 18.222 -8.806 1.00 31.22 145 PHE A C 1
ATOM 1212 O O . PHE A 1 145 ? 12.864 18.466 -9.941 1.00 31.22 145 PHE A O 1
ATOM 1219 N N . LEU A 1 146 ? 12.769 19.010 -7.774 1.00 28.08 146 LEU A N 1
ATOM 1220 C CA . LEU A 1 146 ? 13.976 19.815 -7.755 1.00 28.08 146 LEU A CA 1
ATOM 1221 C C . LEU A 1 146 ? 15.119 18.812 -7.586 1.00 28.08 146 LEU A C 1
ATOM 1223 O O . LEU A 1 146 ? 15.609 18.587 -6.487 1.00 28.08 146 LEU A O 1
ATOM 1227 N N . CYS A 1 147 ? 15.456 18.138 -8.684 1.00 27.08 147 CYS A N 1
ATOM 1228 C CA . CYS A 1 147 ? 16.838 17.793 -8.949 1.00 27.08 147 CYS A CA 1
ATOM 1229 C C . CYS A 1 147 ? 17.455 19.070 -9.519 1.00 27.08 147 CYS A C 1
ATOM 1231 O O . CYS A 1 147 ? 17.245 19.402 -10.686 1.00 27.08 147 CYS A O 1
ATOM 1233 N N . GLY A 1 148 ? 18.118 19.812 -8.642 1.00 28.80 148 GLY A N 1
ATOM 1234 C CA . GLY A 1 148 ? 19.083 20.857 -8.945 1.00 28.80 148 GLY A CA 1
ATOM 1235 C C . GLY A 1 148 ? 20.247 20.665 -7.994 1.00 28.80 148 GLY A C 1
ATOM 1236 O O . GLY A 1 148 ? 19.955 20.374 -6.811 1.00 28.80 148 GLY A O 1
#

pLDDT: mean 76.1, std 14.35, range [27.08, 94.44]

Organism: Caerostris extrusa (NCBI:txid172846)

Radius of gyration: 18.12 Å; chains: 1; bounding box: 45×48×48 Å

Foldseek 3Di:
DAAAQDAQPDQDDPVPPPDPRQEDAPVCQCVDPSRVVQVVVLQKDKDWDLFDWDWDDPDPPDTDIDTDHDDFDVPADSPPPPAADPVRHDPHGDIWIFIKGWDWHAHPVGDIDIYIYGYHDPPPPRDTDTDDPVCVCVSSDPPPPPPD

InterPro domains:
  IPR003738 SOS response associated peptidase (SRAP) [PF02586] (1-112)
  IPR003738 SOS response associated peptidase (SRAP) [PTHR13604] (1-113)
  IPR036590 SOS response associated peptidase-like [G3DSA:3.90.1680.10] (1-120)
  IPR036590 SOS response associated peptidase-like [SSF143081] (1-139)

Secondary structure (DSSP, 8-state):
-BSSPPPTT--S-GGG-----S--BSTTTTTSHHHHHHHHTT-EEEEEES-EEEEEE-STT-EEEEEE-PPPPTT--TT--S-B-TTS-B-S---EEEEEEEEEEE-TTS-EEEEEEE--EEGGGTEE-BPPGGGHHHHH--------

Sequence (148 aa):
MRWDLVPSWFKGNLQECPLKTNNCRHESILEKPTFKGAASAGRRCIVLADGFYEWKEIGNKKKQPYFIYFPQEKEVFMQSRDSFSEEGEWKGPRLLTMAGLFDVWISPQKKSLIILFPLLLWSHQKLWLLFTVECRPFWMGQMKFLCG